Protein AF-A0A0M9Y813-F1 (afdb_monomer)

Secondary structure (DSSP, 8-state):
-EEEEETTEEEEEPPPTTS-GGGSPPEEEE--STTSHHHHHHHHHHHHHHT---TTTGGGG---

pLDDT: mean 86.15, std 15.07, range [40.78, 98.19]

Solvent-accessible surface area (backbone atoms only — not comparable to full-atom values): 4129 Å² total; per-residue (Å²): 109,52,78,50,79,53,97,61,37,32,44,36,30,57,71,54,87,98,54,63,79,87,75,37,60,78,42,81,44,67,65,85,59,85,88,31,74,56,49,53,54,52,52,52,52,50,53,54,55,72,68,56,74,69,81,68,71,68,55,81,78,64,82,130

Structure (mmCIF, N/CA/C/O backbone):
data_AF-A0A0M9Y813-F1
#
_entry.id   AF-A0A0M9Y813-F1
#
loop_
_atom_site.group_PDB
_atom_site.id
_atom_site.type_symbol
_atom_site.label_atom_id
_atom_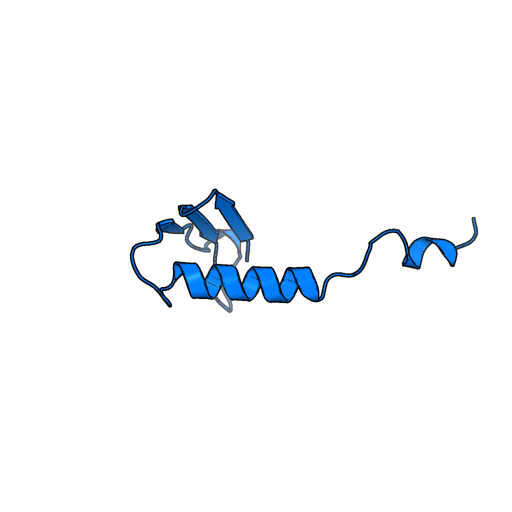site.label_alt_id
_atom_site.label_comp_id
_atom_site.label_asym_id
_atom_site.label_entity_id
_atom_site.label_seq_id
_atom_site.pdbx_PDB_ins_code
_atom_site.Cartn_x
_atom_site.Cartn_y
_atom_site.Cartn_z
_atom_site.occupancy
_atom_site.B_iso_or_equiv
_atom_site.auth_seq_id
_atom_site.auth_comp_id
_atom_site.auth_asym_id
_atom_site.auth_atom_id
_atom_site.pdbx_PDB_model_num
ATOM 1 N N . MET A 1 1 ? 9.501 -2.314 -2.453 1.00 84.25 1 MET A N 1
ATOM 2 C CA . MET A 1 1 ? 8.313 -2.677 -1.660 1.00 84.25 1 MET A CA 1
ATOM 3 C C . MET A 1 1 ? 7.421 -3.506 -2.556 1.00 84.25 1 MET A C 1
ATOM 5 O O . MET A 1 1 ? 7.297 -3.152 -3.723 1.00 84.25 1 MET A O 1
ATOM 9 N N . SER A 1 2 ? 6.830 -4.576 -2.037 1.00 90.06 2 SER A N 1
ATOM 10 C CA . SER A 1 2 ? 5.788 -5.344 -2.729 1.00 90.06 2 SER A C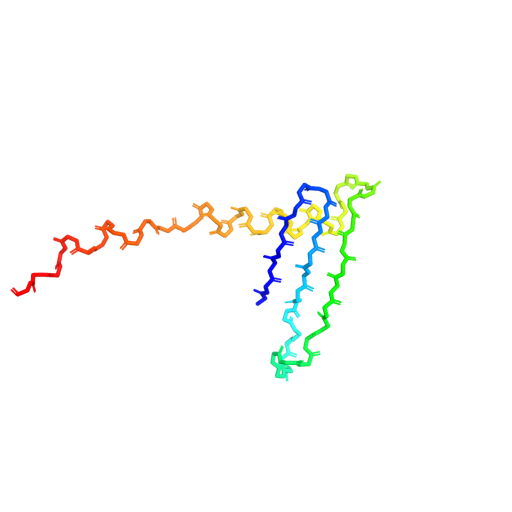A 1
ATOM 11 C C . SER A 1 2 ? 4.459 -5.200 -2.000 1.00 90.06 2 SER A C 1
ATOM 13 O O . SER A 1 2 ? 4.428 -5.146 -0.769 1.00 90.06 2 SER A O 1
ATOM 15 N N . VAL A 1 3 ? 3.377 -5.127 -2.772 1.00 94.62 3 VAL A N 1
ATOM 16 C CA . VAL A 1 3 ? 2.001 -5.066 -2.279 1.00 94.62 3 VAL A CA 1
ATOM 17 C C . VAL A 1 3 ? 1.157 -6.025 -3.111 1.00 94.62 3 VAL A C 1
ATOM 19 O O . VAL A 1 3 ? 1.168 -5.944 -4.338 1.00 94.62 3 VAL A O 1
ATOM 22 N N . PHE A 1 4 ? 0.417 -6.906 -2.443 1.00 95.88 4 PHE A N 1
ATOM 23 C CA . PHE A 1 4 ? -0.593 -7.774 -3.047 1.00 95.88 4 PHE A CA 1
ATOM 24 C C . PHE A 1 4 ? -1.926 -7.483 -2.365 1.00 95.88 4 PHE A C 1
ATOM 26 O O . PHE A 1 4 ? -2.031 -7.643 -1.150 1.00 95.88 4 PHE A O 1
ATOM 33 N N . ARG A 1 5 ? -2.924 -7.018 -3.118 1.00 95.56 5 ARG A N 1
ATOM 34 C CA . ARG A 1 5 ? -4.225 -6.596 -2.582 1.00 95.56 5 ARG A CA 1
ATOM 35 C C . ARG A 1 5 ? -5.344 -7.496 -3.102 1.00 95.56 5 ARG A C 1
ATOM 37 O O . ARG A 1 5 ? -5.389 -7.779 -4.296 1.00 95.56 5 ARG A O 1
ATOM 44 N N . PHE A 1 6 ? -6.259 -7.861 -2.207 1.00 96.31 6 PHE A N 1
ATOM 45 C CA . PHE A 1 6 ? -7.457 -8.654 -2.473 1.00 96.31 6 PHE A CA 1
ATOM 46 C C . PHE A 1 6 ? -8.617 -8.040 -1.686 1.00 96.31 6 PHE A C 1
ATOM 48 O O . PHE A 1 6 ? -8.661 -8.172 -0.470 1.00 96.31 6 PHE A O 1
ATOM 55 N N . ASP A 1 7 ? -9.525 -7.332 -2.359 1.00 96.06 7 ASP A N 1
ATOM 56 C CA . ASP A 1 7 ? -10.643 -6.620 -1.723 1.00 96.06 7 ASP A CA 1
ATOM 57 C C . ASP A 1 7 ? -10.185 -5.708 -0.559 1.00 96.06 7 ASP A C 1
ATOM 59 O O . ASP A 1 7 ? -9.548 -4.668 -0.798 1.00 96.06 7 ASP A O 1
ATOM 63 N N . ASP A 1 8 ? -10.481 -6.126 0.677 1.00 97.31 8 ASP A N 1
ATOM 64 C CA . ASP A 1 8 ? -10.172 -5.464 1.952 1.00 97.31 8 ASP A CA 1
ATOM 65 C C . ASP A 1 8 ? -8.976 -6.089 2.705 1.00 97.31 8 ASP A C 1
ATOM 67 O O . ASP A 1 8 ? -8.664 -5.686 3.831 1.00 97.31 8 ASP A O 1
ATOM 71 N N . ASP A 1 9 ? -8.284 -7.046 2.087 1.00 98.19 9 ASP A N 1
ATOM 72 C CA . ASP A 1 9 ? -7.087 -7.715 2.592 1.00 98.19 9 ASP A CA 1
ATOM 73 C C . ASP A 1 9 ? -5.851 -7.364 1.745 1.00 98.19 9 ASP A C 1
ATOM 75 O O . ASP A 1 9 ? -5.914 -7.149 0.529 1.00 98.19 9 ASP A O 1
ATOM 79 N N . MET A 1 10 ? -4.688 -7.276 2.390 1.00 97.62 10 MET A N 1
ATOM 80 C CA . MET A 1 10 ? -3.437 -6.906 1.728 1.00 97.62 10 MET A CA 1
ATOM 81 C C . MET A 1 10 ? -2.226 -7.582 2.370 1.00 97.62 10 MET A C 1
ATOM 83 O O . MET A 1 10 ? -2.092 -7.595 3.589 1.00 97.62 10 MET A O 1
ATOM 87 N N . ILE A 1 11 ? -1.306 -8.082 1.548 1.00 97.62 11 ILE A N 1
ATOM 88 C CA . ILE A 1 11 ? 0.029 -8.519 1.969 1.00 97.62 11 ILE A CA 1
ATOM 89 C C . ILE A 1 11 ? 1.033 -7.450 1.532 1.00 97.62 11 ILE A C 1
ATOM 91 O O . ILE A 1 11 ? 1.139 -7.150 0.341 1.00 97.62 11 ILE A O 1
ATOM 95 N N . VAL A 1 12 ? 1.768 -6.874 2.483 1.00 95.44 12 VAL A N 1
ATOM 96 C CA . VAL A 1 12 ? 2.747 -5.803 2.239 1.00 95.44 12 VAL A CA 1
ATOM 97 C C . VAL A 1 12 ? 4.117 -6.208 2.754 1.00 95.44 12 VAL A C 1
ATOM 99 O O . VAL A 1 12 ? 4.253 -6.659 3.889 1.00 95.44 12 VAL A O 1
ATOM 102 N N . THR A 1 13 ? 5.142 -5.961 1.945 1.00 93.81 13 THR A N 1
ATOM 103 C CA . THR A 1 13 ? 6.548 -6.078 2.344 1.00 93.81 13 THR A CA 1
ATOM 104 C C . THR A 1 13 ? 7.195 -4.693 2.207 1.00 93.81 13 THR A C 1
ATOM 106 O O . THR A 1 13 ? 7.719 -4.355 1.131 1.00 93.81 13 THR A O 1
ATOM 109 N N . PRO A 1 14 ? 7.077 -3.824 3.236 1.00 88.50 14 PRO A N 1
ATOM 110 C CA . PRO A 1 14 ? 7.621 -2.475 3.191 1.00 88.50 14 PRO A CA 1
ATOM 111 C C . PRO A 1 14 ? 9.147 -2.539 3.167 1.00 88.50 14 PRO A C 1
ATOM 113 O O . PRO A 1 14 ? 9.760 -3.331 3.877 1.00 88.50 14 PRO A O 1
ATOM 116 N N . LEU A 1 15 ? 9.772 -1.699 2.341 1.00 82.25 15 LEU A N 1
ATOM 117 C CA . LEU A 1 15 ? 11.228 -1.607 2.345 1.00 82.25 15 LEU A CA 1
ATOM 118 C C . LEU A 1 15 ? 11.664 -0.859 3.611 1.00 82.25 15 LEU A C 1
ATOM 120 O O . LEU A 1 15 ? 11.248 0.280 3.818 1.00 82.25 15 LEU A O 1
ATOM 124 N N . LEU A 1 16 ? 12.512 -1.477 4.429 1.00 74.06 16 LEU A N 1
ATOM 125 C CA . LEU A 1 16 ? 13.219 -0.782 5.501 1.00 74.06 16 LEU A CA 1
ATOM 126 C C . LEU A 1 16 ? 14.511 -0.201 4.922 1.00 74.06 16 LEU A C 1
ATOM 128 O O . LEU A 1 16 ? 15.265 -0.893 4.235 1.00 74.06 16 LEU A O 1
ATOM 132 N N . THR A 1 17 ? 14.746 1.093 5.135 1.00 67.88 17 THR A N 1
ATOM 133 C CA . THR A 1 17 ? 15.940 1.765 4.615 1.00 67.88 17 THR A CA 1
ATOM 134 C C . THR A 1 17 ? 17.200 1.131 5.207 1.00 67.88 17 THR A C 1
ATOM 136 O O . THR A 1 17 ? 17.252 0.805 6.389 1.00 67.88 17 THR A O 1
ATOM 139 N N . HIS A 1 18 ? 18.227 0.952 4.372 1.00 68.69 18 HIS A N 1
ATOM 140 C CA . HIS A 1 18 ? 19.535 0.387 4.738 1.00 68.69 18 HIS A CA 1
ATOM 141 C C . HIS A 1 18 ? 19.568 -1.101 5.142 1.00 68.69 18 HIS A C 1
ATOM 143 O O . HIS A 1 18 ? 20.642 -1.586 5.494 1.00 68.69 18 HIS A O 1
ATOM 149 N N . GLN A 1 19 ? 18.460 -1.846 5.040 1.00 61.41 19 GLN A N 1
ATOM 150 C CA . GLN A 1 19 ? 18.446 -3.304 5.221 1.00 61.41 19 GLN A CA 1
ATOM 151 C C . GLN A 1 19 ? 18.259 -4.043 3.892 1.00 61.41 19 GLN A C 1
ATOM 153 O O . GLN A 1 19 ? 17.659 -3.524 2.947 1.00 61.41 19 GLN A O 1
ATOM 158 N N 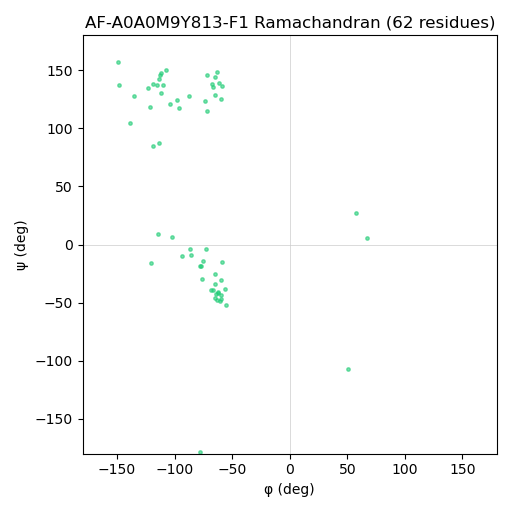. VAL A 1 20 ? 18.810 -5.257 3.800 1.00 65.12 20 VAL A N 1
ATOM 159 C CA . VAL A 1 20 ? 18.663 -6.090 2.603 1.00 65.12 20 VAL A CA 1
ATOM 160 C C . VAL A 1 20 ? 17.193 -6.486 2.471 1.00 65.12 20 VAL A C 1
ATOM 162 O O . VAL A 1 20 ? 16.556 -6.864 3.445 1.00 65.12 20 VAL A O 1
ATOM 165 N N . GLY A 1 21 ? 16.635 -6.409 1.260 1.00 62.78 21 GLY A N 1
ATOM 166 C CA . GLY A 1 21 ? 15.194 -6.578 1.039 1.00 62.78 21 GLY A CA 1
ATOM 167 C C . GLY A 1 21 ? 14.594 -7.919 1.490 1.00 62.78 21 GLY A C 1
ATOM 168 O O . GLY A 1 21 ? 13.378 -7.995 1.615 1.00 62.78 21 GLY A O 1
ATOM 169 N N . HIS A 1 22 ? 15.407 -8.951 1.754 1.00 72.50 22 HIS A N 1
ATOM 170 C CA . HIS A 1 22 ? 14.930 -10.230 2.296 1.00 72.50 22 HIS A CA 1
ATOM 171 C C . HIS A 1 22 ? 14.613 -10.186 3.799 1.00 72.50 22 HIS A C 1
ATOM 173 O O . HIS A 1 22 ? 13.865 -11.036 4.270 1.00 72.50 22 HIS A O 1
ATOM 179 N N . ASP A 1 23 ? 15.129 -9.192 4.527 1.00 79.00 23 ASP A N 1
ATOM 180 C CA . ASP A 1 23 ? 14.839 -8.984 5.953 1.00 79.00 23 ASP A CA 1
ATOM 181 C C . ASP A 1 23 ? 13.578 -8.138 6.176 1.00 79.00 23 ASP A C 1
ATOM 183 O O . ASP A 1 23 ? 13.153 -7.909 7.309 1.00 79.00 23 ASP A O 1
ATOM 187 N N . ALA A 1 24 ? 12.974 -7.640 5.095 1.00 85.25 24 ALA A 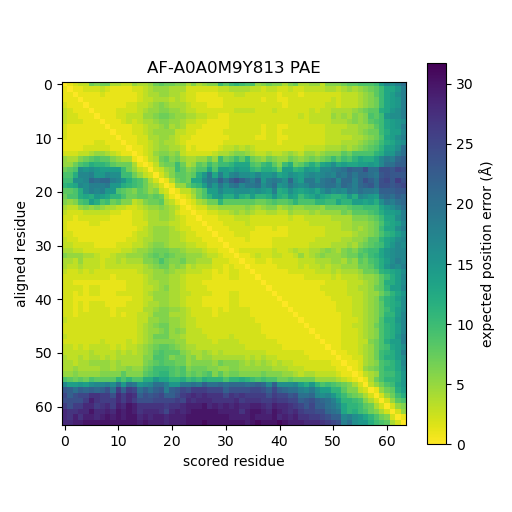N 1
ATOM 188 C CA . ALA A 1 24 ? 11.777 -6.829 5.187 1.00 85.25 24 ALA A CA 1
ATOM 189 C C . ALA A 1 24 ? 10.610 -7.662 5.752 1.00 85.25 24 ALA A C 1
ATOM 191 O O . ALA A 1 24 ? 10.313 -8.746 5.235 1.00 85.25 24 ALA A O 1
ATOM 192 N N . PRO A 1 25 ? 9.909 -7.169 6.789 1.00 89.50 25 PRO A N 1
ATOM 193 C CA . PRO A 1 25 ? 8.799 -7.901 7.376 1.00 89.50 25 PRO A CA 1
ATOM 194 C C . PRO A 1 25 ? 7.672 -8.044 6.356 1.00 89.50 25 PRO A C 1
ATOM 196 O O . PRO A 1 25 ? 7.396 -7.128 5.586 1.00 89.50 25 PRO A O 1
ATOM 199 N N . THR A 1 26 ? 6.979 -9.179 6.376 1.00 93.62 26 THR A N 1
ATOM 200 C CA . THR A 1 26 ? 5.728 -9.332 5.630 1.00 93.62 26 THR A CA 1
ATOM 201 C C . THR A 1 26 ? 4.558 -9.107 6.573 1.00 93.62 26 THR A C 1
ATOM 203 O O . THR A 1 26 ? 4.455 -9.755 7.613 1.00 93.62 26 THR A O 1
ATOM 206 N N . LEU A 1 27 ? 3.687 -8.169 6.214 1.00 95.00 27 LEU A N 1
ATOM 207 C CA . LEU A 1 27 ? 2.524 -7.766 6.994 1.00 95.00 27 LEU A CA 1
ATOM 208 C C . LEU A 1 27 ? 1.254 -8.184 6.258 1.00 95.00 27 LEU A C 1
ATOM 210 O O . LEU A 1 27 ? 1.099 -7.870 5.080 1.00 95.00 27 LEU A O 1
ATOM 214 N N . HIS A 1 28 ? 0.329 -8.839 6.958 1.00 97.31 28 HIS A N 1
ATOM 215 C CA . HIS A 1 28 ? -1.048 -9.007 6.495 1.00 97.31 28 HIS A CA 1
ATOM 216 C C . HIS A 1 28 ? -1.907 -7.910 7.128 1.00 97.31 28 HIS A C 1
ATOM 218 O O . HIS A 1 28 ? -1.998 -7.809 8.351 1.00 97.31 28 HIS A O 1
ATOM 224 N N . LEU A 1 29 ? -2.490 -7.054 6.295 1.00 97.38 29 LEU A N 1
ATOM 225 C CA . LEU A 1 29 ? -3.366 -5.961 6.696 1.00 97.38 29 LEU A CA 1
ATOM 226 C C . LEU A 1 29 ? -4.798 -6.270 6.272 1.00 97.38 29 LEU A C 1
ATOM 228 O O . LEU A 1 29 ? -5.032 -6.665 5.133 1.00 97.38 29 LEU A O 1
ATOM 232 N N . ARG A 1 30 ? -5.746 -5.993 7.167 1.00 97.81 30 ARG A N 1
ATOM 233 C CA . ARG A 1 30 ? -7.181 -5.991 6.884 1.00 97.81 30 ARG A CA 1
ATOM 234 C C . ARG A 1 30 ? -7.752 -4.602 7.136 1.00 97.81 30 ARG A C 1
ATOM 236 O O . ARG A 1 30 ? -7.404 -3.953 8.128 1.00 97.81 30 ARG A O 1
ATOM 243 N N . ARG A 1 31 ? -8.626 -4.132 6.251 1.00 97.50 31 ARG A N 1
ATOM 244 C CA . ARG A 1 31 ? -9.273 -2.824 6.380 1.00 97.50 31 ARG A CA 1
ATOM 245 C C . ARG A 1 31 ? -10.312 -2.845 7.509 1.00 97.50 31 ARG A C 1
ATOM 247 O O . ARG A 1 31 ? -11.319 -3.538 7.421 1.00 97.50 31 ARG A O 1
ATOM 254 N N . HIS A 1 32 ? -10.075 -2.074 8.571 1.00 96.56 32 HIS A N 1
ATOM 255 C CA . HIS A 1 32 ? -10.991 -1.962 9.720 1.00 96.56 32 HIS A CA 1
ATOM 256 C C . HIS A 1 32 ? -11.502 -0.541 9.976 1.00 96.56 32 HIS A C 1
ATOM 258 O O . HIS A 1 32 ? -12.489 -0.357 10.685 1.00 96.56 32 HIS A O 1
ATOM 264 N N . GLN A 1 33 ? -10.857 0.463 9.387 1.00 95.56 33 GLN A N 1
ATOM 265 C CA . GLN A 1 33 ? -11.209 1.865 9.536 1.00 95.56 33 GLN A CA 1
ATOM 266 C C . GLN A 1 33 ? -10.851 2.635 8.268 1.00 95.56 33 GLN A C 1
ATOM 268 O O . GLN A 1 33 ? -9.961 2.230 7.518 1.00 95.56 33 GLN A O 1
ATOM 273 N N . ASN A 1 34 ? -11.525 3.766 8.073 1.00 96.12 34 ASN A N 1
ATOM 274 C CA . ASN A 1 34 ? -11.182 4.719 7.025 1.00 96.12 34 ASN A CA 1
ATOM 275 C C . ASN A 1 34 ? -9.885 5.461 7.375 1.00 96.12 34 ASN A C 1
ATOM 277 O O . ASN A 1 34 ? -9.626 5.732 8.548 1.00 96.12 34 ASN A O 1
ATOM 281 N N . ASP A 1 35 ? -9.098 5.789 6.351 1.00 95.62 35 ASP A N 1
ATOM 282 C CA . ASP A 1 35 ? -7.795 6.466 6.447 1.00 95.62 35 ASP A CA 1
ATOM 283 C C . ASP A 1 35 ? -6.766 5.711 7.320 1.00 95.62 35 ASP A C 1
ATOM 285 O O . ASP A 1 35 ? -5.851 6.265 7.937 1.00 95.62 35 ASP A O 1
ATOM 289 N N . GLY A 1 36 ? -6.933 4.389 7.387 1.00 95.56 36 GLY A N 1
ATOM 290 C CA . GLY A 1 36 ? -6.032 3.490 8.093 1.00 95.56 36 GLY A CA 1
ATOM 291 C C . GLY A 1 36 ? -4.744 3.190 7.327 1.00 95.56 36 GLY A C 1
ATOM 292 O O . GLY A 1 36 ? -4.524 3.626 6.200 1.00 95.56 36 GLY A O 1
ATOM 293 N N . LEU A 1 37 ? -3.897 2.350 7.925 1.00 95.00 37 LEU A N 1
ATOM 294 C CA . LEU A 1 37 ? -2.662 1.886 7.287 1.00 95.00 37 LEU A CA 1
ATOM 295 C C . LEU A 1 37 ? -2.924 1.204 5.934 1.00 95.00 37 LEU A C 1
ATOM 297 O O . LEU A 1 37 ? -2.178 1.423 4.984 1.00 95.00 37 LEU A O 1
ATOM 301 N N . PHE A 1 38 ? -4.010 0.430 5.845 1.00 97.44 38 PHE A N 1
ATOM 302 C CA . PHE A 1 38 ? -4.478 -0.164 4.594 1.00 97.44 38 PHE A CA 1
ATOM 303 C C . PHE A 1 38 ? -4.701 0.905 3.513 1.00 97.44 38 PHE A C 1
ATOM 305 O O . PHE A 1 38 ? -4.134 0.807 2.427 1.00 97.44 38 PHE A O 1
ATOM 312 N N . ASP A 1 39 ? -5.471 1.952 3.829 1.00 97.25 39 ASP A N 1
ATOM 313 C CA . ASP A 1 39 ? -5.838 3.009 2.878 1.00 97.25 39 ASP A CA 1
ATOM 314 C C . ASP A 1 39 ? -4.606 3.800 2.416 1.00 97.25 39 ASP A C 1
ATOM 316 O O . ASP A 1 39 ? -4.508 4.170 1.247 1.00 97.25 39 ASP A O 1
ATOM 320 N N . ARG A 1 40 ? -3.613 3.985 3.296 1.00 95.25 40 ARG A N 1
ATOM 321 C CA . ARG A 1 40 ? -2.342 4.641 2.948 1.00 95.25 40 ARG A CA 1
ATOM 322 C C . ARG A 1 40 ? -1.535 3.847 1.923 1.00 95.25 40 ARG A C 1
ATOM 324 O O . ARG A 1 40 ? -1.065 4.429 0.947 1.00 95.25 40 ARG A O 1
ATOM 331 N N . PHE A 1 41 ? -1.389 2.533 2.107 1.00 95.88 41 PHE A N 1
ATOM 332 C CA . PHE A 1 41 ? -0.708 1.692 1.116 1.00 95.88 41 PHE A CA 1
ATOM 333 C C . PHE A 1 41 ? -1.508 1.576 -0.183 1.00 95.88 41 PHE A C 1
ATOM 335 O O . PHE A 1 41 ? -0.915 1.639 -1.259 1.00 95.88 41 PHE A O 1
ATOM 342 N N . ALA A 1 42 ? -2.836 1.458 -0.097 1.00 96.31 42 ALA A N 1
ATOM 343 C CA 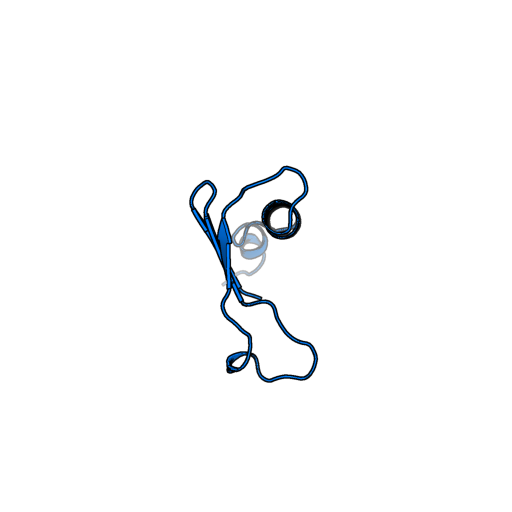. ALA A 1 42 ? -3.703 1.411 -1.271 1.00 96.31 42 ALA A CA 1
ATOM 344 C C . ALA A 1 42 ? -3.578 2.691 -2.112 1.00 96.31 42 ALA A C 1
ATOM 346 O O . ALA A 1 42 ? -3.334 2.606 -3.312 1.00 96.31 42 ALA A O 1
ATOM 347 N N . SER A 1 43 ? -3.660 3.860 -1.470 1.00 96.38 43 SER A N 1
ATOM 348 C CA . SER A 1 43 ? -3.493 5.163 -2.123 1.00 96.38 43 SER A CA 1
ATOM 349 C C . SER A 1 43 ? -2.117 5.302 -2.777 1.00 96.38 43 SER A C 1
ATOM 351 O O . SER A 1 43 ? -2.010 5.720 -3.927 1.00 96.38 43 SER A O 1
ATOM 353 N N . HIS A 1 44 ? -1.056 4.870 -2.091 1.00 94.75 44 HIS A N 1
ATOM 354 C CA . HIS A 1 44 ? 0.296 4.937 -2.640 1.00 94.75 44 HIS A CA 1
ATOM 355 C C . HIS A 1 44 ? 0.487 4.050 -3.883 1.00 94.75 44 HIS A C 1
ATOM 357 O O . HIS A 1 44 ? 1.101 4.479 -4.858 1.00 94.75 44 HIS A O 1
ATOM 363 N N . VAL A 1 45 ? -0.045 2.823 -3.882 1.00 94.50 45 VAL A N 1
ATOM 364 C CA . VAL A 1 45 ? 0.024 1.944 -5.064 1.00 94.50 45 VAL A CA 1
ATOM 365 C C . VAL A 1 45 ? -0.811 2.502 -6.216 1.00 94.50 45 VAL A C 1
ATOM 367 O O . VAL A 1 45 ? -0.361 2.454 -7.358 1.00 94.50 45 VAL A O 1
ATOM 370 N N . GLU A 1 46 ? -1.981 3.070 -5.926 1.00 95.62 46 GLU A N 1
ATOM 371 C CA . GLU A 1 46 ? -2.834 3.717 -6.926 1.00 95.62 46 GLU A CA 1
ATOM 372 C C . GLU A 1 46 ? -2.130 4.922 -7.573 1.00 95.62 46 GLU A C 1
ATOM 374 O O . GLU A 1 46 ? -2.159 5.089 -8.791 1.00 95.62 46 GLU A 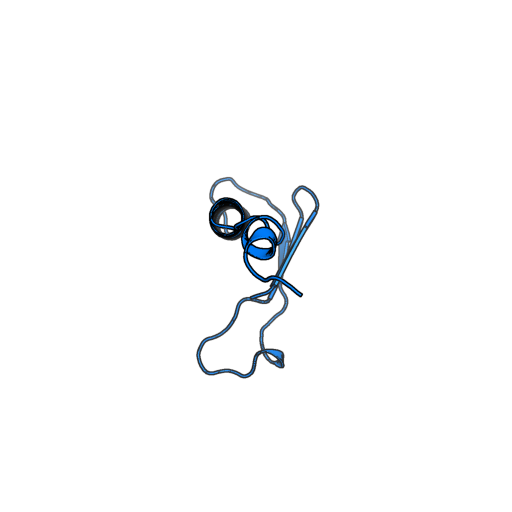O 1
ATOM 379 N N . GLU A 1 47 ? -1.417 5.735 -6.789 1.00 96.44 47 GLU A N 1
ATOM 380 C CA . GLU A 1 47 ? -0.584 6.822 -7.315 1.00 96.44 47 GLU A CA 1
ATOM 381 C C . GLU A 1 47 ? 0.507 6.293 -8.264 1.00 96.44 47 GLU A C 1
ATOM 383 O O . GLU A 1 47 ? 0.689 6.824 -9.362 1.00 96.44 47 GLU A O 1
ATOM 388 N N . LEU A 1 48 ? 1.218 5.228 -7.8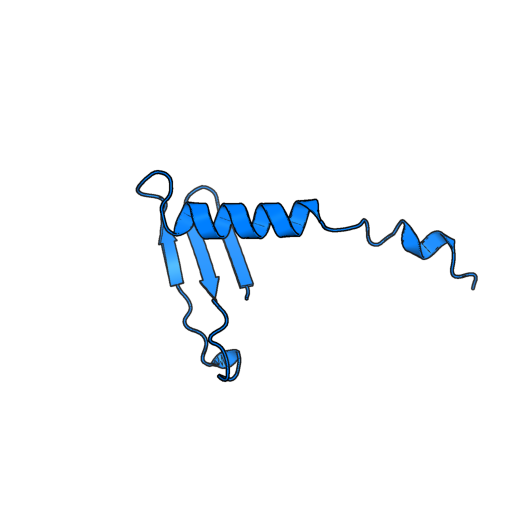71 1.00 93.88 48 LEU A N 1
ATOM 389 C CA . LEU A 1 48 ? 2.252 4.606 -8.707 1.00 93.88 48 LEU A CA 1
ATOM 390 C C . LEU A 1 48 ? 1.675 4.040 -10.007 1.00 93.88 48 LEU A C 1
ATOM 392 O O . LEU A 1 48 ? 2.280 4.211 -11.065 1.00 93.88 48 LEU A O 1
ATOM 396 N N . TRP A 1 49 ? 0.512 3.393 -9.932 1.00 93.38 49 TRP A N 1
ATOM 397 C CA . TRP A 1 49 ? -0.178 2.837 -11.090 1.00 93.38 49 TRP A CA 1
ATOM 398 C C . TRP A 1 49 ? -0.592 3.927 -12.080 1.00 93.38 49 TRP A C 1
ATOM 400 O O . TRP A 1 49 ? -0.282 3.828 -13.265 1.00 93.38 49 TRP A O 1
ATOM 410 N N . ASN A 1 50 ? -1.200 5.009 -11.588 1.00 96.06 50 ASN A N 1
ATOM 411 C CA . ASN A 1 50 ? -1.636 6.137 -12.417 1.00 96.06 50 ASN A CA 1
ATOM 412 C C . ASN A 1 50 ? -0.475 6.890 -13.081 1.00 96.06 50 ASN A C 1
ATOM 414 O O . ASN A 1 50 ? -0.653 7.520 -14.121 1.00 96.06 50 ASN A O 1
ATOM 418 N N . ARG A 1 51 ? 0.724 6.827 -12.493 1.00 94.75 51 ARG A N 1
ATOM 419 C CA . ARG A 1 51 ? 1.958 7.367 -13.084 1.00 94.75 51 ARG A CA 1
ATOM 420 C C . ARG A 1 51 ? 2.653 6.392 -14.036 1.00 94.75 51 ARG A C 1
ATOM 422 O O . ARG A 1 51 ? 3.627 6.779 -14.684 1.00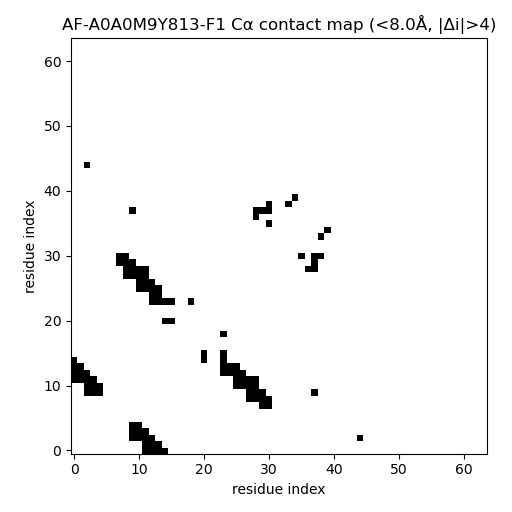 94.75 51 ARG A O 1
ATOM 429 N N . GLY A 1 52 ? 2.201 5.141 -14.090 1.00 92.06 52 GLY A N 1
ATOM 430 C CA . GLY A 1 52 ? 2.711 4.135 -15.007 1.00 92.06 52 GLY A CA 1
ATOM 431 C C . GLY A 1 52 ? 2.461 4.529 -16.459 1.00 92.06 52 GLY A C 1
ATOM 432 O O . GLY A 1 52 ? 1.480 5.192 -16.789 1.00 92.06 52 GLY A O 1
ATOM 433 N N . THR A 1 53 ? 3.360 4.113 -17.344 1.00 93.25 53 THR A N 1
ATOM 434 C CA . THR A 1 53 ? 3.209 4.312 -18.785 1.00 93.25 53 THR A CA 1
ATOM 435 C C . THR A 1 53 ? 2.979 2.975 -19.481 1.00 93.25 53 THR A C 1
ATOM 437 O O . THR A 1 53 ? 3.506 1.947 -19.037 1.00 93.25 53 THR A O 1
ATOM 440 N N . PRO A 1 54 ? 2.207 2.944 -20.582 1.00 92.38 54 PRO A N 1
ATOM 441 C CA . PRO A 1 54 ? 2.051 1.727 -21.361 1.00 92.38 54 PRO A CA 1
ATOM 442 C C . PRO A 1 54 ? 3.401 1.243 -21.895 1.00 92.38 54 PRO A C 1
ATOM 444 O O . PRO A 1 54 ? 4.108 1.957 -22.605 1.00 92.38 54 PRO A O 1
ATOM 447 N N . VAL A 1 55 ? 3.732 -0.015 -21.602 1.00 86.88 55 VAL A N 1
ATOM 448 C CA . VAL A 1 55 ? 5.014 -0.632 -21.992 1.00 86.88 55 VAL A CA 1
ATOM 449 C C . VAL A 1 55 ? 5.209 -0.628 -23.515 1.00 86.88 55 VAL A C 1
ATOM 451 O O . VAL A 1 55 ? 6.327 -0.513 -24.012 1.00 86.88 55 VAL A O 1
ATOM 454 N N . TRP A 1 56 ? 4.114 -0.711 -24.272 1.00 86.06 56 TRP A N 1
ATOM 455 C CA . TRP A 1 56 ? 4.141 -0.883 -25.726 1.00 86.06 56 TRP A CA 1
ATOM 456 C C . TRP A 1 56 ? 4.066 0.423 -26.525 1.00 86.06 56 TRP A C 1
ATOM 458 O O . TRP A 1 56 ? 4.290 0.404 -27.734 1.00 86.06 56 TRP A O 1
ATOM 468 N N . GLU A 1 57 ? 3.786 1.563 -25.891 1.00 69.62 57 GLU A N 1
ATOM 469 C CA . GLU A 1 57 ? 3.704 2.847 -26.605 1.00 69.62 57 GLU A CA 1
ATOM 470 C C . GLU A 1 57 ? 5.092 3.410 -26.952 1.00 69.62 57 GLU A C 1
ATOM 472 O O . GLU A 1 57 ? 5.263 4.014 -28.011 1.00 69.62 57 GLU A O 1
ATOM 477 N N . GLY A 1 58 ? 6.116 3.115 -26.142 1.00 59.53 58 GLY A N 1
ATOM 478 C CA . GLY A 1 58 ? 7.515 3.460 -26.435 1.00 59.53 58 GLY A CA 1
ATOM 479 C C . GLY A 1 58 ? 8.207 2.536 -27.450 1.00 59.53 58 GLY A C 1
ATOM 480 O O . GLY A 1 58 ? 9.200 2.925 -28.060 1.00 59.53 58 GLY A O 1
ATOM 481 N N . ALA A 1 59 ? 7.673 1.332 -27.687 1.00 57.56 59 ALA A N 1
ATOM 482 C CA . ALA A 1 59 ? 8.283 0.331 -28.571 1.00 57.56 59 ALA A CA 1
ATOM 483 C C . ALA A 1 59 ? 8.128 0.647 -30.074 1.00 57.56 59 ALA A C 1
ATOM 485 O O . ALA A 1 59 ? 8.829 0.074 -30.903 1.00 57.56 59 ALA A O 1
ATOM 486 N N . ARG A 1 60 ? 7.254 1.591 -30.451 1.00 56.47 60 ARG A N 1
ATOM 487 C CA . ARG A 1 60 ? 7.061 2.006 -31.855 1.00 56.47 60 ARG A CA 1
ATOM 488 C C . ARG A 1 60 ? 8.206 2.852 -32.440 1.00 56.47 60 ARG A C 1
ATOM 490 O O . ARG A 1 60 ? 8.164 3.144 -33.630 1.00 56.47 60 ARG A O 1
ATOM 497 N N . HIS A 1 61 ? 9.221 3.216 -31.647 1.00 55.41 61 HIS A N 1
ATOM 498 C CA . HIS A 1 61 ? 10.360 4.045 -32.080 1.00 55.41 61 HIS A CA 1
ATOM 499 C C . HIS A 1 61 ? 11.724 3.327 -32.074 1.00 55.41 61 HIS A C 1
ATOM 501 O O . HIS A 1 61 ? 12.748 3.971 -32.280 1.00 55.41 61 HIS A O 1
ATOM 507 N N . GLY A 1 62 ? 11.762 2.008 -31.865 1.00 57.50 62 GLY A N 1
ATOM 508 C CA . GLY A 1 62 ? 12.980 1.199 -31.981 1.00 57.50 62 GLY A CA 1
ATOM 509 C C . GLY A 1 62 ? 12.863 0.227 -33.147 1.00 57.50 62 GLY A C 1
ATOM 510 O O . GLY A 1 62 ? 12.385 -0.887 -32.964 1.00 57.50 62 GLY A O 1
ATOM 511 N N .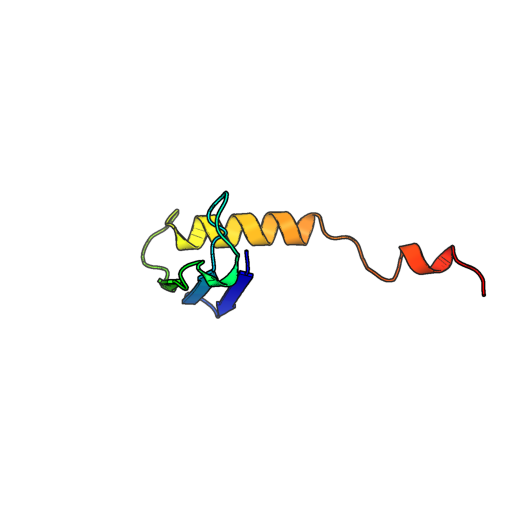 GLN A 1 63 ? 13.234 0.681 -34.346 1.00 45.62 63 GLN A N 1
ATOM 512 C CA . GLN A 1 63 ? 13.290 -0.141 -35.556 1.00 45.62 63 GLN A CA 1
ATOM 513 C C . GLN A 1 63 ? 14.254 -1.324 -35.368 1.00 45.62 63 GLN A C 1
ATOM 515 O O . GLN A 1 63 ? 15.342 -1.155 -34.814 1.00 45.62 63 GLN A O 1
ATOM 520 N N . ALA A 1 64 ? 13.806 -2.497 -35.824 1.00 40.78 64 ALA A N 1
ATOM 521 C CA . ALA A 1 64 ? 14.620 -3.686 -36.062 1.00 40.78 64 ALA A CA 1
ATOM 522 C C . ALA A 1 64 ? 15.586 -3.487 -37.239 1.00 40.78 64 ALA A C 1
ATOM 524 O O . ALA A 1 64 ? 15.259 -2.666 -38.130 1.00 40.78 64 ALA A O 1
#

Foldseek 3Di:
DDWDDDPQKIWDQDDDPPDDSVPGDIDIDGDDDPPDPSVVVVVVVVVVVVVDDDPCVVVVPDDD

Sequence (64 aa):
MSVFRFDDDMIVTPLLTHQVGHDAPTLHLRRHQNDGLFDRFASHVEELWNRGTPVWEGARHGQA

Nearest PDB structures (foldseek):
  8uxq-assembly1_A  TM=4.365E-01  e=6.063E+00  Homo sapiens
  5in1-assembly1_B  TM=4.054E-01  e=8.496E+00  Oryza sativa

Mean predicted aligned error: 7.32 Å

Radius of gyration: 16.04 Å; Cα contacts (8 Å, |Δi|>4): 55; chains: 1; bounding box: 31×18×46 Å